Protein AF-A0AAW3K0B7-F1 (afdb_monomer_lite)

Radius of gyration: 24.86 Å; chains: 1; bounding box: 40×78×76 Å

Secondary structure (DSSP, 8-state):
--------------------------EEEEEEES--STTT--TT--EEEEEE-SSSEEEEEEEE-SSEEEEEEEEEEEETTTEEEEEEEEEEEEEEEE-TT-TT-GGGEEEEEEEEEEEE-TT-HHHHHHHHHHHHTS-HHHHTT--

Foldseek 3Di:
DDDDDDDDDDDPPPPPPPPPVPPWDKDWLDKDWQDPPPVRHDPQIWMWTWIATPAFIKIWTWDDFQFWIKIKIWGWAADPPGDIDTDWIKIWIKGFDFDPPPRRDPVRGDDIGTPDMDTDDSPDPVVVVVVVVSVVVDDPVSNVSGD

Sequence (147 aa):
MNWTVYPSLMLALLGFGLYSPAYAKAYILQSINNLDEAEFRSSEGNEFKLIKLNRGCRIQARYYLEMENRVFNYTFLHQPPMKQKLLHATQKTFRYHYKDREEGSLAAVTDVYQHSSEVYKVSDLDVQNEFKKYTALFPIAYLKQCN

Structure (mmCIF, N/CA/C/O backbone):
data_AF-A0AAW3K0B7-F1
#
_entry.id   AF-A0AAW3K0B7-F1
#
loop_
_atom_site.group_PDB
_atom_site.id
_atom_site.type_symbol
_atom_site.label_atom_id
_atom_site.label_alt_id
_atom_site.label_comp_id
_atom_site.label_asym_id
_atom_site.label_entity_id
_atom_site.label_seq_id
_atom_site.pdbx_PDB_ins_code
_atom_site.Cartn_x
_atom_site.Cartn_y
_atom_site.Cartn_z
_atom_site.occupancy
_atom_site.B_iso_or_equiv
_atom_site.auth_seq_id
_atom_site.auth_comp_id
_atom_site.auth_asym_id
_atom_site.auth_atom_id
_atom_site.pdbx_PDB_model_num
ATOM 1 N N . MET A 1 1 ? 12.299 -64.300 54.295 1.00 35.81 1 MET A N 1
ATOM 2 C CA . MET A 1 1 ? 11.070 -64.799 53.637 1.00 35.81 1 MET A CA 1
ATOM 3 C C . MET A 1 1 ? 10.108 -63.628 53.553 1.00 35.81 1 MET A C 1
ATOM 5 O O . MET A 1 1 ? 9.884 -63.019 54.580 1.00 35.81 1 MET A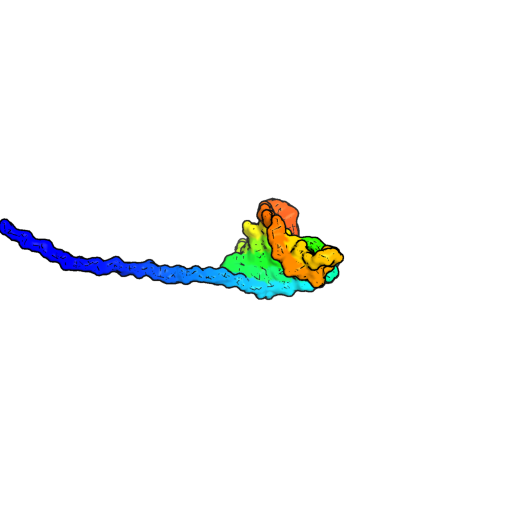 O 1
ATOM 9 N N . ASN A 1 2 ? 9.546 -63.204 52.434 1.00 39.41 2 ASN A N 1
ATOM 10 C CA . ASN A 1 2 ? 9.736 -63.522 51.030 1.00 39.41 2 ASN A CA 1
ATOM 11 C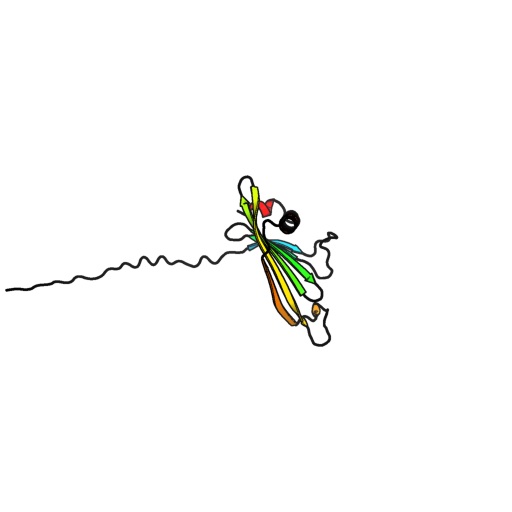 C . ASN A 1 2 ? 9.351 -62.237 50.280 1.00 39.41 2 ASN A C 1
ATOM 13 O O . ASN A 1 2 ? 8.429 -61.536 50.688 1.00 39.41 2 ASN A O 1
ATOM 17 N N . TRP A 1 3 ? 10.076 -61.936 49.212 1.00 41.44 3 TRP A N 1
ATOM 18 C CA . TRP A 1 3 ? 9.738 -60.889 48.258 1.00 41.44 3 TRP A CA 1
ATOM 19 C C . TRP A 1 3 ? 8.444 -61.248 47.523 1.00 41.44 3 TRP A C 1
ATOM 21 O O . TRP A 1 3 ? 8.190 -62.427 47.303 1.00 41.44 3 TRP A O 1
ATOM 31 N N . THR A 1 4 ? 7.682 -60.254 47.071 1.00 43.62 4 THR A N 1
ATOM 32 C CA . THR A 1 4 ? 7.117 -60.247 45.709 1.00 43.62 4 THR A CA 1
ATOM 33 C C . THR A 1 4 ? 6.652 -58.840 45.346 1.00 43.62 4 THR A C 1
ATOM 35 O O . THR A 1 4 ? 5.649 -58.321 45.823 1.00 43.62 4 THR A O 1
ATOM 38 N N . VAL A 1 5 ? 7.455 -58.230 44.482 1.00 49.97 5 VAL A N 1
ATOM 39 C CA . VAL A 1 5 ? 7.083 -57.147 43.577 1.00 49.97 5 VAL A CA 1
ATOM 40 C C . VAL A 1 5 ? 6.120 -57.729 42.542 1.00 49.97 5 VAL A C 1
ATOM 42 O O . VAL A 1 5 ? 6.404 -58.801 42.011 1.00 49.97 5 VAL A O 1
ATOM 45 N N . TYR A 1 6 ? 5.054 -57.006 42.196 1.00 55.47 6 TYR A N 1
ATOM 46 C CA . TYR A 1 6 ? 4.414 -57.170 40.891 1.00 55.47 6 TYR A CA 1
ATOM 47 C C . TYR A 1 6 ? 4.248 -55.820 40.178 1.00 55.47 6 TYR A C 1
ATOM 49 O O . TYR A 1 6 ? 3.827 -54.846 40.805 1.00 55.47 6 TYR A O 1
ATOM 57 N N . PRO A 1 7 ? 4.604 -55.758 38.882 1.00 53.81 7 PRO A N 1
ATOM 58 C CA . PRO A 1 7 ? 4.551 -54.565 38.051 1.00 53.81 7 PRO A CA 1
ATOM 59 C C . PRO A 1 7 ? 3.203 -54.471 37.323 1.00 53.81 7 PRO A C 1
ATOM 61 O O . PRO A 1 7 ? 2.628 -55.487 36.945 1.00 53.81 7 PRO A O 1
ATOM 64 N N . SER A 1 8 ? 2.718 -53.262 37.052 1.00 50.50 8 SER A N 1
ATOM 65 C CA . SER A 1 8 ? 1.780 -53.024 35.945 1.00 50.50 8 SER A CA 1
ATOM 66 C C . SER A 1 8 ? 1.814 -51.536 35.601 1.00 50.50 8 SER A C 1
ATOM 68 O O . SER A 1 8 ? 1.431 -50.692 36.401 1.00 50.50 8 SER A O 1
ATOM 70 N N . LEU A 1 9 ? 2.642 -51.180 34.626 1.00 47.59 9 LEU A N 1
ATOM 71 C CA . LEU A 1 9 ? 2.266 -50.939 33.231 1.00 47.59 9 LEU A CA 1
ATOM 72 C C . LEU A 1 9 ? 1.736 -49.512 33.023 1.00 47.59 9 LEU A C 1
ATOM 74 O O . LEU A 1 9 ? 0.572 -49.192 33.239 1.00 47.59 9 LEU A O 1
ATOM 78 N N . MET A 1 10 ? 2.681 -48.673 32.600 1.00 53.78 10 MET A N 1
ATOM 79 C CA . MET A 1 10 ? 2.524 -47.480 31.773 1.00 53.78 10 MET A CA 1
ATOM 80 C C . MET A 1 10 ? 1.164 -47.359 31.074 1.00 53.78 10 MET A C 1
ATOM 82 O O . MET A 1 10 ? 0.837 -48.187 30.230 1.00 53.78 10 MET A O 1
ATOM 86 N N . LEU A 1 11 ? 0.475 -46.238 31.287 1.00 50.69 11 LEU A N 1
ATOM 87 C CA . LEU A 1 11 ? -0.319 -45.616 30.230 1.00 50.69 11 LEU A CA 1
ATOM 88 C C . LEU A 1 11 ? -0.194 -44.092 30.343 1.00 50.69 11 LEU A C 1
ATOM 90 O O . LEU A 1 11 ? -1.079 -43.380 30.811 1.00 50.69 11 LEU A O 1
ATOM 94 N N . ALA A 1 12 ? 0.966 -43.592 29.915 1.00 55.47 12 ALA A N 1
ATOM 95 C CA . ALA A 1 12 ? 1.115 -42.208 29.500 1.00 55.47 12 ALA A CA 1
ATOM 96 C C . ALA A 1 12 ? 0.266 -42.011 28.234 1.00 55.47 12 ALA A C 1
ATOM 98 O O . ALA A 1 12 ? 0.739 -42.206 27.115 1.00 55.47 12 ALA A O 1
ATOM 99 N N . LEU A 1 13 ? -1.014 -41.674 28.402 1.00 53.72 13 LEU A N 1
ATOM 100 C CA . LEU A 1 13 ? -1.853 -41.227 27.296 1.00 53.72 13 LEU A CA 1
ATOM 101 C C . LEU A 1 13 ? -1.486 -39.783 26.967 1.00 53.72 13 LEU A C 1
ATOM 103 O O . LEU A 1 13 ? -2.019 -38.814 27.499 1.00 53.72 13 LEU A O 1
ATOM 107 N N . LEU A 1 14 ? -0.490 -39.719 26.091 1.00 57.31 14 LEU A N 1
ATOM 108 C CA . LEU A 1 14 ? -0.178 -38.694 25.111 1.00 57.31 14 LEU A CA 1
ATOM 109 C C . LEU A 1 14 ? -1.425 -37.911 24.675 1.00 57.31 14 LEU A C 1
ATOM 111 O O . LEU A 1 14 ? -2.031 -38.186 23.643 1.00 57.31 14 LEU A O 1
ATOM 115 N N . GLY A 1 15 ? -1.761 -36.867 25.426 1.00 49.06 15 GLY A N 1
ATOM 116 C CA . GLY A 1 15 ? -2.572 -35.755 24.947 1.00 49.06 15 GLY A CA 1
ATOM 117 C C . GLY A 1 15 ? -1.740 -34.847 24.045 1.00 49.06 15 GLY A C 1
ATOM 118 O O . GLY A 1 15 ? -1.668 -33.646 24.288 1.00 49.06 15 GLY A O 1
ATOM 119 N N . PHE A 1 16 ? -1.082 -35.403 23.021 1.00 52.56 16 PHE A N 1
ATOM 120 C CA . PHE A 1 16 ? -0.605 -34.597 21.903 1.00 52.56 16 PHE A CA 1
ATOM 121 C C . PHE A 1 16 ? -1.840 -34.194 21.105 1.00 52.56 16 PHE A C 1
ATOM 123 O O . PHE A 1 16 ? -2.202 -34.819 20.110 1.00 52.56 16 PHE A O 1
ATOM 130 N N . GLY A 1 17 ? -2.518 -33.152 21.592 1.00 51.44 17 GLY A N 1
ATOM 131 C CA . GLY A 1 17 ? -3.420 -32.377 20.766 1.00 51.44 17 GLY A CA 1
ATOM 132 C C . GLY A 1 17 ? -2.654 -32.044 19.497 1.00 51.44 17 GLY A C 1
ATOM 133 O O . GLY A 1 17 ? -1.594 -31.420 19.555 1.00 51.44 17 GLY A O 1
ATOM 134 N N . LEU A 1 18 ? -3.151 -32.551 18.372 1.00 49.84 18 LEU A N 1
ATOM 135 C CA . LEU A 1 18 ? -2.682 -32.208 17.044 1.00 49.84 18 LEU A CA 1
ATOM 136 C C . LEU A 1 18 ? -2.842 -30.693 16.900 1.00 49.84 18 LEU A C 1
ATOM 138 O O . LEU A 1 18 ? -3.882 -30.204 16.460 1.00 49.84 18 LEU A O 1
ATOM 142 N N . TYR A 1 19 ? -1.820 -29.940 17.304 1.00 53.97 19 TYR A N 1
ATOM 143 C CA . TYR A 1 19 ? -1.643 -28.556 16.912 1.00 53.97 19 TYR A CA 1
ATOM 144 C C . TYR A 1 19 ? -1.375 -28.591 15.415 1.00 53.97 19 TYR A C 1
ATOM 146 O O . TYR A 1 19 ? -0.237 -28.582 14.956 1.00 53.97 19 TYR A O 1
ATOM 154 N N . SER A 1 20 ? -2.455 -28.684 14.644 1.00 50.16 20 SER A N 1
ATOM 155 C CA . SER A 1 20 ? -2.415 -28.309 13.245 1.00 50.16 20 SER A CA 1
ATOM 156 C C . SER A 1 20 ? -1.965 -26.851 13.243 1.00 50.16 20 SER A C 1
ATOM 158 O O . SER A 1 20 ? -2.651 -26.026 13.859 1.00 50.16 20 SER A O 1
ATOM 160 N N . PRO A 1 21 ? -0.818 -26.500 12.635 1.00 51.69 21 PRO A N 1
ATOM 161 C CA . PRO A 1 21 ? -0.480 -25.103 12.463 1.00 51.69 21 PRO A CA 1
ATOM 162 C C . PRO A 1 21 ? -1.607 -24.515 11.621 1.00 51.69 21 PRO A C 1
ATOM 164 O O . PRO A 1 21 ? -1.757 -24.856 10.448 1.00 51.69 21 PRO A O 1
ATOM 167 N N . ALA A 1 22 ? -2.468 -23.709 12.244 1.00 56.00 22 ALA A N 1
ATOM 168 C CA . ALA A 1 22 ? -3.531 -23.012 11.545 1.00 56.00 22 ALA A CA 1
ATOM 169 C C . ALA A 1 22 ? -2.848 -22.090 10.536 1.00 56.00 22 ALA A C 1
ATOM 171 O O . ALA A 1 22 ? -2.344 -21.024 10.893 1.00 56.00 22 ALA A O 1
ATOM 172 N N . TYR A 1 23 ? -2.755 -22.557 9.291 1.00 54.12 23 TYR A N 1
ATOM 173 C CA . TYR A 1 23 ? -2.138 -21.822 8.204 1.00 54.12 23 TYR A CA 1
ATOM 174 C C . TYR A 1 23 ? -2.848 -20.473 8.128 1.00 54.12 23 TYR A C 1
ATOM 176 O O . TYR A 1 23 ? -4.073 -20.420 7.993 1.00 54.12 23 TYR A O 1
ATOM 184 N N . ALA A 1 24 ? -2.104 -19.386 8.334 1.00 58.66 24 ALA A N 1
ATOM 185 C CA . ALA A 1 24 ? -2.690 -18.059 8.407 1.00 58.66 24 ALA A CA 1
ATOM 186 C C . ALA A 1 24 ? -3.365 -17.739 7.070 1.00 58.66 24 ALA A C 1
ATOM 188 O O . ALA A 1 24 ? -2.694 -17.567 6.052 1.00 58.66 24 ALA A O 1
ATOM 189 N N . LYS A 1 25 ? -4.701 -17.703 7.061 1.00 73.19 25 LYS A N 1
ATOM 190 C CA . LYS A 1 25 ? -5.483 -17.515 5.842 1.00 73.19 25 LYS A CA 1
ATOM 191 C C . LYS A 1 25 ? -5.514 -16.024 5.534 1.00 73.19 25 LYS A C 1
ATOM 193 O O . LYS A 1 25 ? -6.370 -15.294 6.023 1.00 73.19 25 LYS A O 1
ATOM 198 N N . ALA A 1 26 ? -4.545 -15.571 4.748 1.00 86.06 26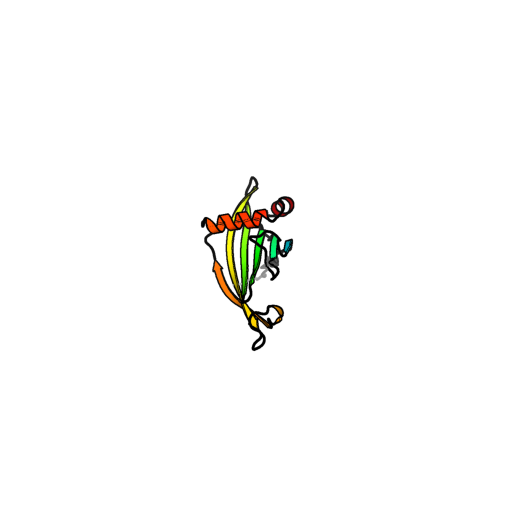 ALA A N 1
ATOM 199 C CA . ALA A 1 26 ? -4.592 -14.249 4.146 1.00 86.06 26 ALA A CA 1
ATOM 200 C C . ALA A 1 26 ? -5.487 -14.299 2.902 1.00 86.06 26 ALA A C 1
ATOM 202 O O . ALA A 1 26 ? -5.272 -15.138 2.028 1.00 86.06 26 ALA A O 1
ATOM 203 N N . TYR A 1 27 ? -6.478 -13.414 2.809 1.00 92.00 27 TYR A N 1
ATOM 204 C CA . TYR A 1 27 ? -7.299 -13.281 1.602 1.00 92.00 27 TYR A CA 1
ATOM 205 C C . TYR A 1 27 ? -7.443 -11.819 1.195 1.00 92.00 27 TYR A C 1
ATOM 207 O O . TYR A 1 27 ? -7.519 -10.930 2.040 1.00 92.00 27 TYR A O 1
ATOM 215 N N . ILE A 1 28 ? -7.447 -11.558 -0.110 1.00 95.81 28 ILE A N 1
ATOM 216 C CA . ILE A 1 28 ? -7.604 -10.205 -0.646 1.00 95.81 28 ILE A CA 1
ATOM 217 C C . ILE A 1 28 ? -9.090 -9.846 -0.569 1.00 95.81 28 ILE A C 1
ATOM 219 O O . ILE A 1 28 ? -9.922 -10.527 -1.160 1.00 95.81 28 ILE A O 1
ATOM 223 N N . LEU A 1 29 ? -9.414 -8.798 0.186 1.00 95.06 29 LEU A N 1
ATOM 224 C CA . LEU A 1 29 ? -10.757 -8.221 0.269 1.00 95.06 29 LEU A CA 1
ATOM 225 C C . LEU A 1 29 ? -11.052 -7.356 -0.953 1.00 95.06 29 LEU A C 1
ATOM 227 O O . LEU A 1 29 ? -12.149 -7.408 -1.497 1.00 95.06 29 LEU A O 1
ATOM 231 N N . GLN A 1 30 ? -10.064 -6.567 -1.372 1.00 96.06 30 GLN A N 1
ATOM 232 C CA . GLN A 1 30 ? -10.161 -5.694 -2.532 1.00 96.06 30 GLN A CA 1
ATOM 233 C C . GLN A 1 30 ? -8.767 -5.386 -3.080 1.00 96.06 30 GLN A C 1
ATOM 235 O O . GLN A 1 30 ? -7.805 -5.287 -2.316 1.00 96.06 30 GLN A O 1
ATOM 240 N N . SER A 1 31 ? -8.685 -5.208 -4.397 1.00 95.44 31 SER A N 1
ATOM 241 C CA . SER A 1 31 ? -7.514 -4.679 -5.096 1.00 95.44 31 SER A CA 1
ATOM 242 C C . SER A 1 31 ? -7.938 -3.488 -5.943 1.00 95.44 31 SER A C 1
ATOM 244 O O . SER A 1 31 ? -9.021 -3.504 -6.529 1.00 95.44 31 SER A O 1
ATOM 246 N N . ILE A 1 32 ? -7.089 -2.473 -6.007 1.00 93.69 32 ILE A N 1
ATOM 247 C CA . ILE A 1 32 ? -7.251 -1.288 -6.839 1.00 93.69 32 ILE A CA 1
ATOM 248 C C . ILE A 1 32 ? -5.951 -1.126 -7.617 1.00 93.69 32 ILE A C 1
ATOM 250 O O . ILE A 1 32 ? -4.878 -1.093 -7.018 1.00 93.69 32 ILE A O 1
ATOM 254 N N . ASN A 1 33 ? -6.054 -1.043 -8.938 1.00 91.06 33 ASN A N 1
ATOM 255 C CA . ASN A 1 33 ? -4.903 -0.918 -9.822 1.00 91.06 33 ASN A CA 1
ATOM 256 C C . ASN A 1 33 ? -4.942 0.439 -10.509 1.00 91.06 33 ASN A C 1
ATOM 258 O O . ASN A 1 33 ? -6.000 0.864 -10.965 1.00 91.06 33 ASN A O 1
ATOM 262 N N . ASN A 1 34 ? -3.774 1.065 -10.591 1.00 84.19 34 ASN A N 1
ATOM 263 C CA . ASN A 1 34 ? -3.500 2.306 -11.293 1.00 84.19 34 ASN A CA 1
ATOM 264 C C . ASN A 1 34 ? -4.558 3.396 -11.060 1.00 84.19 34 ASN A C 1
ATOM 266 O O . ASN A 1 34 ? -5.254 3.812 -11.985 1.00 84.19 34 ASN A O 1
ATOM 270 N N . LEU A 1 35 ? -4.700 3.817 -9.798 1.00 83.31 35 LEU A N 1
ATOM 271 C CA . LEU A 1 35 ? -5.580 4.924 -9.425 1.00 83.31 35 LEU A CA 1
ATOM 272 C C . LEU A 1 35 ? -5.264 6.163 -10.273 1.00 83.31 35 LEU A C 1
ATOM 274 O O . LEU A 1 35 ? -4.127 6.626 -10.293 1.00 83.31 35 LEU A O 1
ATOM 278 N N . ASP A 1 36 ? -6.287 6.715 -10.927 1.00 73.81 36 ASP A N 1
ATOM 279 C CA . ASP A 1 36 ? -6.172 7.904 -11.790 1.00 73.81 36 ASP A CA 1
ATOM 280 C C . ASP A 1 36 ? -6.144 9.226 -10.992 1.00 73.81 36 ASP A C 1
ATOM 282 O O . ASP A 1 36 ? -6.232 10.326 -11.533 1.00 73.81 36 ASP A O 1
ATOM 286 N N . GLU A 1 37 ? -6.015 9.140 -9.669 1.00 76.25 37 GLU A N 1
ATOM 287 C CA . GLU A 1 37 ? -5.776 10.299 -8.816 1.00 76.25 37 GLU A CA 1
ATOM 288 C C . GLU A 1 37 ? -4.338 10.797 -9.012 1.00 76.25 37 GLU A C 1
ATOM 290 O O . GLU A 1 37 ? -3.391 10.011 -8.984 1.00 76.25 37 GLU A O 1
ATOM 295 N N . ALA A 1 38 ? -4.158 12.113 -9.172 1.00 67.25 38 ALA A N 1
ATOM 296 C CA . ALA A 1 38 ? -2.873 12.728 -9.529 1.00 67.25 38 ALA A CA 1
ATOM 297 C C . ALA A 1 38 ? -1.703 12.330 -8.608 1.00 67.25 38 ALA A C 1
ATOM 299 O O . ALA A 1 38 ? -0.564 12.260 -9.055 1.00 67.25 38 ALA A O 1
ATOM 300 N N . GLU A 1 39 ? -1.984 12.045 -7.337 1.00 74.25 39 GLU A N 1
ATOM 301 C CA . GLU A 1 39 ? -0.982 11.655 -6.342 1.00 74.25 39 GLU A CA 1
ATOM 302 C C . GLU A 1 39 ? -0.556 10.175 -6.434 1.00 74.25 39 GLU A C 1
ATOM 304 O O . GLU A 1 39 ? 0.489 9.797 -5.908 1.00 74.25 39 GLU A O 1
ATOM 309 N N . PHE A 1 40 ? -1.351 9.327 -7.092 1.00 75.75 40 PHE A N 1
ATOM 310 C CA . PHE A 1 40 ? -1.112 7.883 -7.222 1.00 75.75 40 PHE A CA 1
ATOM 311 C C . PHE A 1 40 ? -0.902 7.418 -8.659 1.00 75.75 40 PHE A C 1
ATOM 313 O O . PHE A 1 40 ? -0.548 6.253 -8.877 1.00 75.75 40 PHE A O 1
ATOM 320 N N . ARG A 1 41 ? -1.123 8.309 -9.626 1.00 68.88 41 ARG A N 1
ATOM 321 C CA . ARG A 1 41 ? -1.007 8.022 -11.047 1.00 68.88 41 ARG A CA 1
ATOM 322 C C . ARG A 1 41 ? 0.418 7.602 -11.389 1.00 68.88 41 ARG A C 1
ATOM 324 O O . ARG A 1 41 ? 1.382 8.292 -11.070 1.00 68.88 41 ARG A O 1
ATOM 331 N N . SER A 1 42 ? 0.537 6.473 -12.074 1.00 71.00 42 SER A N 1
ATOM 332 C CA . SER A 1 42 ? 1.805 5.982 -12.604 1.00 71.00 42 SER A CA 1
ATOM 333 C C . SER A 1 42 ? 1.590 5.380 -13.988 1.00 71.00 42 SER A C 1
ATOM 335 O O . SER A 1 42 ? 0.538 4.807 -14.273 1.00 71.00 42 SER A O 1
ATOM 337 N N . SER A 1 43 ? 2.586 5.502 -14.864 1.00 67.19 43 SER A N 1
ATOM 338 C CA . SER A 1 43 ? 2.641 4.725 -16.109 1.00 67.19 43 SER A CA 1
ATOM 339 C C . SER A 1 43 ? 2.853 3.233 -15.840 1.00 67.19 43 SER A C 1
ATOM 341 O O . SER A 1 43 ? 2.464 2.404 -16.655 1.00 67.19 43 SER A O 1
ATOM 343 N N . GLU A 1 44 ? 3.399 2.896 -14.671 1.00 72.88 44 GLU A N 1
ATOM 344 C CA . GLU A 1 44 ? 3.888 1.560 -14.323 1.00 72.88 44 GLU A CA 1
ATOM 345 C C . GLU A 1 44 ? 2.861 0.701 -13.560 1.00 72.88 44 GLU A C 1
ATOM 347 O O . GLU A 1 44 ? 3.152 -0.428 -13.173 1.00 72.88 44 GLU A O 1
ATOM 352 N N . GLY A 1 45 ? 1.648 1.219 -13.325 1.00 81.81 45 GLY A N 1
ATOM 353 C CA . GLY A 1 45 ? 0.536 0.430 -12.785 1.00 81.81 45 GLY A CA 1
ATOM 354 C C . GLY A 1 45 ? 0.626 0.122 -11.286 1.00 81.81 45 GLY A C 1
ATOM 355 O O . GLY A 1 45 ? 0.618 -1.040 -10.884 1.00 81.81 45 GLY A O 1
ATOM 356 N N . ASN A 1 46 ? 0.658 1.162 -10.445 1.00 91.31 46 ASN A N 1
ATOM 357 C CA . ASN A 1 46 ? 0.625 1.023 -8.982 1.00 91.31 46 ASN A CA 1
ATOM 358 C C . ASN A 1 46 ? -0.552 0.153 -8.504 1.00 91.31 46 ASN A C 1
ATOM 360 O O . ASN A 1 46 ? -1.635 0.175 -9.087 1.00 91.31 46 ASN A O 1
ATOM 364 N N . GLU A 1 47 ? -0.366 -0.575 -7.408 1.00 94.31 47 GLU A N 1
ATOM 365 C CA . GLU A 1 47 ? -1.354 -1.520 -6.887 1.00 94.31 47 GLU A CA 1
ATOM 366 C C . GLU A 1 47 ? -1.615 -1.282 -5.398 1.00 94.31 47 GLU A C 1
ATOM 368 O O . GLU A 1 47 ? -0.691 -1.182 -4.591 1.00 94.31 47 GLU A O 1
ATOM 373 N N . PHE A 1 48 ? -2.889 -1.266 -5.013 1.00 95.81 48 PHE A N 1
ATOM 374 C CA . PHE A 1 48 ? -3.333 -1.120 -3.632 1.00 95.81 48 PHE A CA 1
ATOM 375 C C . PHE A 1 48 ? -4.242 -2.286 -3.262 1.00 95.81 48 PHE A C 1
ATOM 377 O O . PHE A 1 48 ? -5.266 -2.520 -3.898 1.00 95.81 48 PHE A O 1
ATOM 384 N N . LYS A 1 49 ? -3.894 -3.021 -2.208 1.00 97.75 49 LYS A N 1
ATOM 385 C CA . LYS A 1 49 ? -4.641 -4.192 -1.741 1.00 97.75 49 LYS A CA 1
ATOM 386 C C . LYS A 1 49 ? -5.063 -4.031 -0.296 1.00 97.75 49 LYS A C 1
ATOM 388 O O . LYS A 1 49 ? -4.231 -3.748 0.563 1.00 97.75 49 LYS A O 1
ATOM 393 N N . LEU A 1 50 ? -6.324 -4.334 -0.015 1.00 97.56 50 LEU A N 1
ATOM 394 C CA . LEU A 1 50 ? -6.799 -4.607 1.334 1.00 97.56 50 LEU A CA 1
ATOM 395 C C . LEU A 1 50 ? -6.846 -6.121 1.524 1.00 97.56 50 LEU A C 1
ATOM 397 O O . LEU A 1 50 ? -7.542 -6.834 0.805 1.00 97.56 50 LEU A O 1
ATOM 401 N N . ILE A 1 51 ? -6.086 -6.619 2.490 1.00 97.50 51 ILE A N 1
ATOM 402 C CA . ILE A 1 51 ? -5.883 -8.045 2.729 1.00 97.50 51 ILE A CA 1
ATOM 403 C C . ILE A 1 51 ? -6.396 -8.363 4.128 1.00 97.50 51 ILE A C 1
ATOM 405 O O . ILE A 1 51 ? -5.896 -7.816 5.111 1.00 97.50 51 ILE A O 1
ATOM 409 N N . LYS A 1 52 ? -7.365 -9.268 4.246 1.00 95.75 52 LYS A N 1
ATOM 410 C CA . LYS A 1 52 ? -7.767 -9.805 5.543 1.00 95.75 52 LYS A CA 1
ATOM 411 C C . LYS A 1 52 ? -6.680 -10.732 6.071 1.00 95.75 52 LYS A C 1
ATOM 413 O O . LYS A 1 52 ? -6.179 -11.589 5.345 1.00 95.75 52 LYS A O 1
ATOM 418 N N . LEU A 1 53 ? -6.362 -10.576 7.352 1.00 94.12 53 LEU A N 1
ATOM 419 C CA . LEU A 1 53 ? -5.508 -11.487 8.108 1.00 94.12 53 LEU A CA 1
ATOM 420 C C . LEU A 1 53 ? -6.345 -12.247 9.147 1.00 94.12 53 LEU A C 1
ATOM 422 O O . LEU A 1 53 ? -7.486 -11.881 9.422 1.00 94.12 53 LEU A O 1
ATOM 426 N N . ASN A 1 54 ? -5.750 -13.250 9.802 1.00 88.94 54 ASN A N 1
ATOM 427 C CA . ASN A 1 54 ? -6.386 -13.945 10.933 1.00 88.94 54 ASN A CA 1
ATOM 428 C C . ASN A 1 54 ? -6.875 -12.976 12.026 1.00 88.94 54 ASN A C 1
ATOM 430 O O . ASN A 1 54 ? -7.865 -13.252 12.696 1.00 88.94 54 ASN A O 1
ATOM 434 N N . ARG A 1 55 ? -6.155 -11.865 12.224 1.00 87.62 55 ARG A N 1
ATOM 435 C CA . ARG A 1 55 ? -6.520 -10.775 13.132 1.00 87.62 55 ARG A CA 1
ATOM 436 C C . ARG A 1 55 ? -6.313 -9.451 12.413 1.00 87.62 55 ARG A C 1
ATOM 438 O O . ARG A 1 55 ? -5.189 -9.156 12.005 1.00 87.62 55 ARG A O 1
ATOM 445 N N . GLY A 1 56 ? -7.380 -8.675 12.258 1.00 93.44 56 GLY A N 1
ATOM 446 C CA . GLY A 1 56 ? -7.332 -7.402 11.554 1.00 93.44 56 GLY A CA 1
ATOM 447 C C . GLY A 1 56 ? -7.152 -7.546 10.041 1.00 93.44 56 GLY A C 1
ATOM 448 O O . GLY A 1 56 ? -7.620 -8.507 9.424 1.00 93.44 56 GLY A O 1
ATOM 449 N N . CYS A 1 57 ? -6.492 -6.562 9.445 1.00 96.44 57 CYS A N 1
ATOM 450 C CA . CYS A 1 57 ? -6.211 -6.448 8.020 1.00 96.44 57 CYS A CA 1
ATOM 451 C C . CYS A 1 57 ? -4.809 -5.889 7.783 1.00 96.44 57 CYS A C 1
ATOM 453 O O . CYS A 1 57 ? -4.175 -5.327 8.675 1.00 96.44 57 CYS A O 1
ATOM 455 N N . ARG A 1 58 ? -4.353 -6.003 6.539 1.00 97.62 58 ARG A N 1
ATOM 456 C CA . ARG A 1 58 ? -3.183 -5.318 6.008 1.00 97.62 58 ARG A CA 1
ATOM 457 C C . ARG A 1 58 ? -3.569 -4.558 4.753 1.00 97.62 58 ARG A C 1
ATOM 459 O O . ARG A 1 58 ? -4.101 -5.157 3.823 1.00 97.62 58 ARG A O 1
ATOM 466 N N . ILE A 1 59 ? -3.248 -3.275 4.715 1.00 97.88 59 ILE A N 1
ATOM 467 C CA . ILE A 1 59 ? -3.169 -2.530 3.463 1.00 97.88 59 ILE A CA 1
ATOM 468 C C . ILE A 1 59 ? -1.771 -2.728 2.894 1.00 97.88 59 ILE A C 1
ATOM 470 O O . ILE A 1 59 ? -0.788 -2.572 3.617 1.00 97.88 59 ILE A O 1
ATOM 474 N N . GLN A 1 60 ? -1.691 -3.088 1.620 1.00 98.12 60 GLN A N 1
ATOM 475 C CA . GLN A 1 60 ? -0.455 -3.139 0.857 1.00 98.12 60 GLN A CA 1
ATOM 476 C C . GLN A 1 60 ? -0.540 -2.123 -0.277 1.00 98.12 60 GLN A C 1
ATOM 478 O O . GLN A 1 60 ? -1.418 -2.250 -1.124 1.00 98.12 60 GLN A O 1
ATOM 483 N N . ALA A 1 61 ? 0.363 -1.148 -0.293 1.00 96.50 61 ALA A N 1
ATOM 484 C CA . ALA A 1 61 ? 0.549 -0.234 -1.413 1.00 96.50 61 ALA A CA 1
ATOM 485 C C . ALA A 1 61 ? 1.856 -0.600 -2.114 1.00 96.50 61 ALA A C 1
ATOM 487 O O . ALA A 1 61 ? 2.913 -0.650 -1.483 1.00 96.50 61 ALA A O 1
ATOM 488 N N . ARG A 1 62 ? 1.782 -0.907 -3.403 1.00 95.94 62 ARG A N 1
ATOM 489 C CA . ARG A 1 62 ? 2.921 -1.267 -4.236 1.00 95.94 62 ARG A CA 1
ATOM 490 C C . ARG A 1 62 ? 3.070 -0.233 -5.336 1.00 95.94 62 ARG A C 1
ATOM 492 O O . ARG A 1 62 ? 2.173 -0.057 -6.156 1.00 95.94 62 ARG A O 1
ATOM 499 N N . TYR A 1 63 ? 4.234 0.393 -5.359 1.00 93.06 63 TYR A N 1
ATOM 500 C CA . TYR A 1 63 ? 4.629 1.323 -6.400 1.00 93.06 63 TYR A CA 1
ATOM 501 C C . TYR A 1 63 ? 5.651 0.654 -7.293 1.00 93.06 63 TYR A C 1
ATOM 503 O O . TYR A 1 63 ? 6.664 0.166 -6.792 1.00 93.06 63 TYR A O 1
ATOM 511 N N . TYR A 1 64 ? 5.379 0.638 -8.590 1.00 90.25 64 TYR A N 1
ATOM 512 C CA . TYR A 1 64 ? 6.336 0.218 -9.600 1.00 90.25 64 TYR A CA 1
ATOM 513 C C . TYR A 1 64 ? 7.029 1.479 -10.111 1.00 90.25 64 TYR A C 1
ATOM 515 O O . TYR A 1 64 ? 6.377 2.408 -10.581 1.00 90.25 64 TYR A O 1
ATOM 523 N N . LEU A 1 65 ? 8.340 1.549 -9.912 1.00 88.69 65 LEU A N 1
ATOM 524 C CA . LEU A 1 65 ? 9.199 2.626 -10.390 1.00 88.69 65 LEU A CA 1
ATOM 525 C C . LEU A 1 65 ? 10.133 2.053 -11.448 1.00 88.69 65 LEU A C 1
ATOM 527 O O . LEU A 1 65 ? 10.253 0.838 -11.562 1.00 88.69 65 LEU A O 1
ATOM 531 N N . GLU A 1 66 ? 10.834 2.922 -12.169 1.00 85.88 66 GLU A N 1
ATOM 532 C CA . GLU A 1 66 ? 11.743 2.518 -13.242 1.00 85.88 66 GLU A CA 1
ATOM 533 C C . GLU A 1 66 ? 12.737 1.442 -12.789 1.00 85.88 66 GLU A C 1
ATOM 535 O O . GLU A 1 66 ? 12.848 0.436 -13.473 1.00 85.88 66 GLU A O 1
ATOM 540 N N . MET A 1 67 ? 13.373 1.618 -11.617 1.00 89.06 67 MET A N 1
ATOM 541 C CA . MET A 1 67 ? 14.500 0.801 -11.121 1.00 89.06 67 MET A CA 1
ATOM 542 C C . MET A 1 67 ? 14.171 -0.145 -9.955 1.00 89.06 67 MET A C 1
ATOM 544 O O . MET A 1 67 ? 14.980 -0.996 -9.572 1.00 89.06 67 MET A O 1
ATOM 548 N N . GLU A 1 68 ? 13.004 0.022 -9.341 1.00 92.19 68 GLU A N 1
ATOM 549 C CA . GLU A 1 68 ? 12.600 -0.735 -8.159 1.00 92.19 68 GLU A CA 1
ATOM 550 C C . GLU A 1 68 ? 11.078 -0.777 -8.018 1.00 92.19 68 GLU A C 1
ATOM 552 O O . GLU A 1 68 ? 10.362 0.042 -8.588 1.00 92.19 68 GLU A O 1
ATOM 557 N N . ASN A 1 69 ? 10.560 -1.696 -7.206 1.00 93.06 69 ASN A N 1
ATOM 558 C CA . ASN A 1 69 ? 9.255 -1.501 -6.589 1.00 93.06 69 ASN A CA 1
ATOM 559 C C . ASN A 1 69 ? 9.382 -1.294 -5.088 1.00 93.06 69 ASN A C 1
ATOM 561 O O . ASN A 1 69 ? 10.194 -1.920 -4.401 1.00 93.06 69 ASN A O 1
ATOM 565 N N . ARG A 1 70 ? 8.522 -0.416 -4.579 1.00 95.62 70 ARG A N 1
ATOM 566 C CA . ARG A 1 70 ? 8.371 -0.157 -3.150 1.00 95.62 70 ARG A CA 1
ATOM 567 C C . ARG A 1 70 ? 7.051 -0.731 -2.688 1.00 95.62 70 ARG A C 1
ATOM 569 O O . ARG A 1 70 ? 6.008 -0.442 -3.266 1.00 95.62 70 ARG A O 1
ATOM 576 N N . VAL A 1 71 ? 7.102 -1.549 -1.646 1.00 97.38 71 VAL A N 1
ATOM 577 C CA . VAL A 1 71 ? 5.933 -2.183 -1.043 1.00 97.38 71 VAL A CA 1
ATOM 578 C C . VAL A 1 71 ? 5.787 -1.681 0.380 1.00 97.38 71 VAL A C 1
ATOM 580 O O . VAL A 1 71 ? 6.540 -2.078 1.270 1.00 97.38 71 VAL A O 1
ATOM 583 N N . PHE A 1 72 ? 4.775 -0.855 0.594 1.00 97.88 72 PHE A N 1
ATOM 584 C CA . PHE A 1 72 ? 4.360 -0.395 1.905 1.00 97.88 72 PHE A CA 1
ATOM 585 C C . PHE A 1 72 ? 3.290 -1.331 2.450 1.00 97.88 72 PHE A C 1
ATOM 587 O O . PHE A 1 72 ? 2.359 -1.707 1.738 1.00 97.88 72 PHE A O 1
ATOM 594 N N . ASN A 1 73 ? 3.416 -1.731 3.710 1.00 98.19 73 ASN A N 1
ATOM 595 C CA . ASN A 1 73 ? 2.434 -2.573 4.380 1.00 98.19 73 ASN A CA 1
ATOM 596 C C . ASN A 1 73 ? 2.021 -1.948 5.707 1.00 98.19 73 ASN A C 1
ATOM 598 O O . ASN A 1 73 ? 2.879 -1.745 6.563 1.00 98.19 73 ASN A O 1
ATOM 602 N N . TYR A 1 74 ? 0.717 -1.764 5.909 1.00 98.19 74 TYR A N 1
ATOM 603 C CA . TYR A 1 74 ? 0.120 -1.254 7.144 1.00 98.19 74 TYR A CA 1
ATOM 604 C C . TYR A 1 74 ? -0.835 -2.301 7.698 1.00 98.19 74 TYR A C 1
ATOM 606 O O . TYR A 1 74 ? -1.917 -2.520 7.152 1.00 98.19 74 TYR A O 1
ATOM 614 N N . THR A 1 75 ? -0.433 -2.970 8.772 1.00 97.75 75 THR A N 1
ATOM 615 C CA . THR A 1 75 ? -1.264 -3.948 9.477 1.00 97.75 75 THR A CA 1
ATOM 616 C C . THR A 1 75 ? -2.019 -3.254 10.600 1.00 97.75 75 THR A C 1
ATOM 618 O O . THR A 1 75 ? -1.410 -2.620 11.463 1.00 97.75 75 THR A O 1
ATOM 621 N N . PHE A 1 76 ? -3.337 -3.402 10.625 1.00 96.31 76 PHE A N 1
ATOM 622 C CA . PHE A 1 76 ? -4.224 -2.729 11.568 1.00 96.31 76 PHE A CA 1
ATOM 623 C C . PHE A 1 76 ? -5.387 -3.633 11.974 1.00 96.31 76 PHE A C 1
ATOM 625 O O . PHE A 1 76 ? -5.682 -4.627 11.315 1.00 96.31 76 PHE A O 1
ATOM 632 N N . LEU A 1 77 ? -6.068 -3.276 13.057 1.00 93.19 77 LEU A N 1
ATOM 633 C CA . LEU A 1 77 ? -7.332 -3.893 13.464 1.00 93.19 77 LEU A CA 1
ATOM 634 C C . LEU A 1 77 ? -8.364 -2.823 13.809 1.00 93.19 77 LEU A C 1
ATOM 636 O O . LEU A 1 77 ? -8.010 -1.670 14.077 1.00 93.19 77 LEU A O 1
ATOM 640 N N . HIS A 1 78 ? -9.636 -3.205 13.832 1.00 89.44 78 HIS A N 1
ATOM 641 C CA . HIS A 1 78 ? -10.682 -2.383 14.421 1.00 89.44 78 HIS A CA 1
ATOM 642 C C . HIS A 1 78 ? -10.753 -2.569 15.936 1.00 89.44 78 HIS A C 1
ATOM 644 O O . HIS A 1 78 ? -10.896 -3.675 16.447 1.00 89.44 78 HIS A O 1
ATOM 650 N N . GLN A 1 79 ? -10.702 -1.455 16.661 1.00 81.62 79 GLN A N 1
ATOM 651 C CA . GLN A 1 79 ? -11.087 -1.373 18.062 1.00 81.62 79 GLN A CA 1
ATOM 652 C C . GLN A 1 79 ? -12.505 -0.803 18.165 1.00 81.62 79 GLN A C 1
ATOM 654 O O . GLN A 1 79 ? -12.852 0.104 17.404 1.00 81.62 79 GLN A O 1
ATOM 659 N N . PRO A 1 80 ? -13.343 -1.273 19.100 1.00 75.69 80 PRO A N 1
ATOM 660 C CA . PRO A 1 80 ? -14.618 -0.623 19.384 1.00 75.69 80 PRO A CA 1
ATOM 661 C C . PRO A 1 80 ? -14.410 0.861 19.759 1.00 75.69 80 PRO A C 1
ATOM 663 O O . PRO A 1 80 ? -13.458 1.154 20.487 1.00 75.69 80 PRO A O 1
ATOM 666 N N . PRO A 1 81 ? -15.254 1.805 19.296 1.00 72.88 81 PRO A N 1
ATOM 667 C CA . PRO A 1 81 ? -16.421 1.644 18.424 1.00 72.88 81 PRO A CA 1
ATOM 668 C C . PRO A 1 81 ? -16.096 1.899 16.928 1.00 72.88 81 PRO A C 1
ATOM 670 O O . PRO A 1 81 ? -16.572 2.863 16.345 1.00 72.88 81 PRO A O 1
ATOM 673 N N . MET A 1 82 ? -15.304 1.027 16.289 1.00 71.19 82 MET A N 1
ATOM 674 C CA . MET A 1 82 ? -14.778 1.153 14.908 1.00 71.19 82 MET A CA 1
ATOM 675 C C . MET A 1 82 ? -13.656 2.188 14.713 1.00 71.19 82 MET A C 1
ATOM 677 O O . MET A 1 82 ? -13.538 2.815 13.662 1.00 71.19 82 MET A O 1
ATOM 681 N N . LYS A 1 83 ? -12.768 2.329 15.698 1.00 84.62 83 LYS A N 1
ATOM 682 C CA . LYS A 1 83 ? -11.501 3.041 15.517 1.00 84.62 83 LYS A CA 1
ATOM 683 C C . LYS A 1 83 ? -10.440 2.087 14.974 1.00 84.62 83 LYS A C 1
ATOM 685 O O . LYS A 1 83 ? -10.178 1.044 15.566 1.00 84.62 83 LYS A O 1
ATOM 690 N N . GLN A 1 84 ? -9.797 2.446 13.871 1.00 89.94 84 GLN A N 1
ATOM 691 C CA . GLN A 1 84 ? -8.660 1.689 13.350 1.00 89.94 84 GLN A CA 1
ATOM 692 C C . GLN A 1 84 ? -7.426 1.940 14.216 1.00 89.94 84 GLN A C 1
ATOM 694 O O . GLN A 1 84 ? -7.066 3.087 14.485 1.00 89.94 84 GLN A O 1
ATOM 699 N N . LYS A 1 85 ? -6.773 0.861 14.646 1.00 92.81 85 LYS A N 1
ATOM 700 C CA . LYS A 1 85 ? -5.488 0.912 15.339 1.00 92.81 85 LYS A CA 1
ATOM 701 C C . LYS A 1 85 ? -4.420 0.291 14.454 1.00 92.81 85 LYS A C 1
ATOM 703 O O . LYS A 1 85 ? -4.435 -0.920 14.232 1.00 92.81 85 LYS A O 1
ATOM 708 N N . LEU A 1 86 ? -3.486 1.120 13.995 1.00 96.12 86 LEU A N 1
ATOM 709 C CA . LEU A 1 86 ? -2.277 0.669 13.316 1.00 96.12 86 LEU A CA 1
ATOM 710 C C . LEU A 1 86 ? -1.394 -0.105 14.305 1.00 96.12 86 LEU A C 1
ATOM 712 O O . LEU A 1 86 ? -1.125 0.364 15.412 1.00 96.12 86 LEU A O 1
ATOM 716 N N . LEU A 1 87 ? -0.978 -1.307 13.914 1.00 96.00 87 LEU A N 1
ATOM 717 C CA . LEU A 1 87 ? -0.166 -2.212 14.732 1.00 96.00 87 LEU A CA 1
ATOM 718 C C . LEU A 1 87 ? 1.265 -2.304 14.218 1.00 96.00 87 LEU A C 1
ATOM 720 O O . LEU A 1 87 ? 2.199 -2.412 15.006 1.00 96.00 87 LEU A O 1
ATOM 724 N N . HIS A 1 88 ? 1.428 -2.291 12.897 1.00 97.25 88 HIS A N 1
ATOM 725 C CA . HIS A 1 88 ? 2.719 -2.463 12.254 1.00 97.25 88 HIS A CA 1
ATOM 726 C C . HIS A 1 88 ? 2.730 -1.767 10.899 1.00 97.25 88 HIS A C 1
ATOM 728 O O . HIS A 1 88 ? 1.753 -1.857 10.156 1.00 97.25 88 HIS A O 1
ATOM 734 N N . ALA A 1 89 ? 3.840 -1.111 10.581 1.00 98.31 89 ALA A N 1
ATOM 735 C CA . ALA A 1 89 ? 4.067 -0.465 9.301 1.00 98.31 89 ALA A CA 1
ATOM 736 C C . ALA A 1 89 ? 5.471 -0.817 8.801 1.00 98.31 89 ALA A C 1
ATOM 738 O O . ALA A 1 89 ? 6.428 -0.791 9.576 1.00 98.31 89 ALA A O 1
ATOM 739 N N . THR A 1 90 ? 5.591 -1.185 7.528 1.00 98.31 90 THR A N 1
ATOM 740 C CA . THR A 1 90 ? 6.882 -1.510 6.900 1.00 98.31 90 THR A CA 1
ATOM 741 C C . THR A 1 90 ? 6.949 -0.985 5.484 1.00 98.31 90 THR A C 1
ATOM 743 O O . THR A 1 90 ? 5.928 -0.956 4.797 1.00 98.31 90 THR A O 1
ATOM 746 N N . GLN A 1 91 ? 8.161 -0.681 5.036 1.00 98.00 91 GLN A N 1
ATOM 747 C CA . GLN A 1 91 ? 8.492 -0.537 3.626 1.00 98.00 91 GLN A CA 1
ATOM 748 C C . GLN A 1 91 ? 9.486 -1.627 3.247 1.00 98.00 91 GLN A C 1
ATOM 750 O O . GLN A 1 91 ? 10.449 -1.898 3.963 1.00 98.00 91 GLN A O 1
ATOM 755 N N . LYS A 1 92 ? 9.266 -2.244 2.094 1.00 98.19 92 LYS A N 1
ATOM 756 C CA . LYS A 1 92 ? 10.257 -3.082 1.431 1.00 98.19 92 LYS A CA 1
ATOM 757 C C . LYS A 1 92 ? 10.579 -2.491 0.077 1.00 98.19 92 LYS A C 1
ATOM 759 O O . LYS A 1 92 ? 9.662 -2.136 -0.659 1.00 98.19 92 LYS A O 1
ATOM 764 N N . THR A 1 93 ? 11.859 -2.441 -0.252 1.00 98.00 93 THR A N 1
ATOM 765 C CA . THR A 1 93 ? 12.317 -2.048 -1.581 1.00 98.00 93 THR A CA 1
ATOM 766 C C . THR A 1 93 ? 1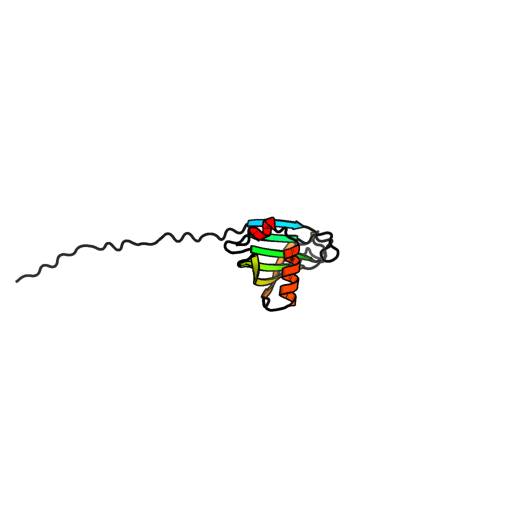2.866 -3.275 -2.281 1.00 98.00 93 THR A C 1
ATOM 768 O O . THR A 1 93 ? 13.742 -3.967 -1.752 1.00 98.00 93 THR A O 1
ATOM 771 N N . PHE A 1 94 ? 12.351 -3.539 -3.473 1.00 96.69 94 PHE A N 1
ATOM 772 C CA . PHE A 1 94 ? 12.818 -4.604 -4.339 1.00 96.69 94 PHE A CA 1
ATOM 773 C C . PHE A 1 94 ? 13.401 -3.994 -5.599 1.00 96.69 94 PHE A C 1
ATOM 775 O O . PHE A 1 94 ? 12.721 -3.226 -6.271 1.00 96.69 94 PHE A O 1
ATOM 782 N N . ARG A 1 95 ? 14.647 -4.329 -5.912 1.00 95.69 95 ARG A N 1
ATOM 783 C CA . ARG A 1 95 ? 15.315 -3.850 -7.120 1.00 95.69 95 ARG A CA 1
ATOM 784 C C . ARG A 1 95 ? 15.212 -4.880 -8.226 1.00 95.69 95 ARG A C 1
ATOM 786 O O . ARG A 1 95 ? 14.979 -6.064 -7.970 1.00 95.69 95 ARG A O 1
ATOM 793 N N . TYR A 1 96 ? 15.383 -4.395 -9.443 1.00 94.94 96 TYR A N 1
ATOM 794 C CA . TYR A 1 96 ? 15.286 -5.205 -10.640 1.00 94.94 96 TYR A CA 1
ATOM 795 C C . TYR A 1 96 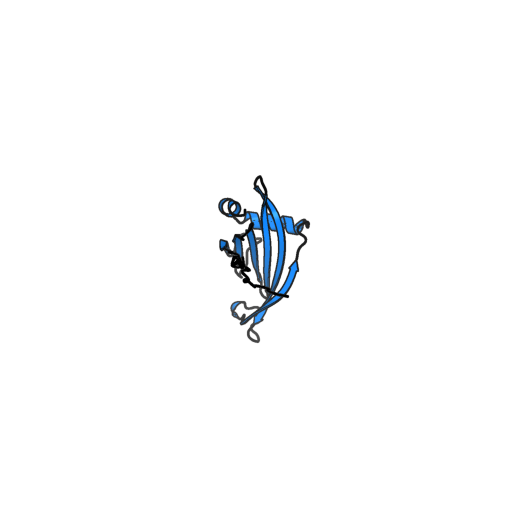? 16.658 -5.611 -11.156 1.00 94.94 96 TYR A C 1
ATOM 797 O O . TYR A 1 96 ? 17.603 -4.821 -11.163 1.00 94.94 96 TYR A O 1
ATOM 805 N N . HIS A 1 97 ? 16.738 -6.852 -11.615 1.00 95.38 97 HIS A N 1
ATOM 806 C CA . HIS A 1 97 ? 17.724 -7.262 -12.598 1.00 95.38 97 HIS A CA 1
ATOM 807 C C . HIS A 1 97 ? 17.112 -7.086 -13.985 1.00 95.38 97 HIS A C 1
ATOM 809 O O . HIS A 1 97 ? 15.954 -7.443 -14.199 1.00 95.38 97 HIS A O 1
ATOM 815 N N . TYR A 1 98 ? 17.888 -6.537 -14.913 1.00 93.94 98 TYR A N 1
ATOM 816 C CA . TYR A 1 98 ? 17.481 -6.346 -16.302 1.00 93.94 98 TYR A CA 1
ATOM 817 C C . TYR A 1 98 ? 18.276 -7.261 -17.212 1.00 93.94 98 TYR A C 1
ATOM 819 O O . TYR A 1 98 ? 19.313 -7.807 -16.828 1.00 93.94 98 TYR A O 1
ATOM 827 N N . LYS A 1 99 ? 17.798 -7.395 -18.444 1.00 94.38 99 LYS A N 1
ATOM 828 C CA . LYS A 1 99 ? 18.652 -7.819 -19.548 1.00 94.38 99 LYS A CA 1
ATOM 829 C C . LYS A 1 99 ? 19.749 -6.780 -19.776 1.00 94.38 99 LYS A C 1
ATOM 831 O O . LYS A 1 99 ? 19.519 -5.580 -19.618 1.00 94.38 99 LYS A O 1
ATOM 836 N N . ASP A 1 100 ? 20.923 -7.254 -20.174 1.00 92.50 100 ASP A N 1
ATOM 837 C CA . ASP A 1 100 ? 22.073 -6.400 -20.457 1.00 92.50 100 ASP A CA 1
ATOM 838 C C . ASP A 1 100 ? 21.703 -5.280 -21.442 1.00 92.50 100 ASP A C 1
ATOM 840 O O . ASP A 1 100 ? 21.202 -5.551 -22.534 1.00 92.50 100 ASP A O 1
ATOM 844 N N . ARG A 1 101 ? 22.020 -4.029 -21.075 1.00 89.56 101 ARG A N 1
ATOM 845 C CA . ARG A 1 101 ? 21.773 -2.803 -21.864 1.00 89.56 101 ARG A CA 1
ATOM 846 C C . ARG A 1 101 ? 20.302 -2.426 -22.060 1.00 89.56 101 ARG A C 1
ATOM 848 O O . ARG A 1 101 ? 20.010 -1.549 -22.872 1.00 89.56 101 ARG A O 1
ATOM 855 N N . GLU A 1 102 ? 19.390 -3.063 -21.337 1.00 90.06 102 GLU A N 1
ATOM 856 C CA . GLU A 1 102 ? 17.966 -2.720 -21.322 1.00 90.06 102 GLU A CA 1
ATOM 857 C C . GLU A 1 102 ? 17.529 -2.201 -19.935 1.00 90.06 102 GLU A C 1
ATOM 859 O O . GLU A 1 102 ? 16.362 -2.334 -19.555 1.00 90.06 102 GLU A O 1
ATOM 864 N N . GLU A 1 103 ? 18.456 -1.622 -19.153 1.00 88.00 103 GLU A N 1
ATOM 865 C CA . GLU A 1 103 ? 18.120 -1.010 -17.864 1.00 88.00 103 GLU A CA 1
ATOM 866 C C . GLU A 1 103 ? 17.071 0.102 -18.020 1.00 88.00 103 GLU A C 1
ATOM 868 O O . GLU A 1 103 ? 17.102 0.891 -18.964 1.00 88.00 103 GLU A O 1
ATOM 873 N N . GLY A 1 104 ? 16.133 0.153 -17.073 1.00 80.81 104 GLY A N 1
ATOM 874 C CA . GLY A 1 104 ? 15.058 1.148 -17.035 1.00 80.81 104 GLY A CA 1
ATOM 875 C C . GLY A 1 104 ? 13.767 0.740 -17.754 1.00 80.81 104 GLY A C 1
ATOM 876 O O . GLY A 1 104 ? 12.736 1.383 -17.590 1.00 80.81 104 GLY A O 1
ATOM 877 N N . SER A 1 105 ? 13.753 -0.378 -18.487 1.00 84.94 105 SER A N 1
ATOM 878 C CA . SER A 1 105 ? 12.517 -0.924 -19.062 1.00 84.94 105 SER A CA 1
ATOM 879 C C . SER A 1 105 ? 11.924 -2.016 -18.172 1.00 84.94 105 SER A C 1
ATOM 881 O O . SER A 1 105 ? 12.514 -3.089 -18.036 1.00 84.94 105 SER A O 1
ATOM 883 N N . LEU A 1 106 ? 10.719 -1.811 -17.617 1.00 81.44 106 LEU A N 1
ATOM 884 C CA . LEU A 1 106 ? 10.032 -2.868 -16.853 1.00 81.44 106 LEU A CA 1
ATOM 885 C C . LEU A 1 106 ? 9.784 -4.140 -17.683 1.00 81.44 106 LEU A C 1
ATOM 887 O O . LEU A 1 106 ? 9.770 -5.241 -17.135 1.00 81.44 106 LEU A O 1
ATOM 891 N N . ALA A 1 107 ? 9.645 -4.015 -19.006 1.00 86.19 107 ALA A N 1
ATOM 892 C CA . ALA A 1 107 ? 9.508 -5.159 -19.910 1.00 86.19 107 ALA A CA 1
ATOM 893 C C . ALA A 1 107 ? 10.802 -5.988 -20.048 1.00 86.19 107 ALA A C 1
ATOM 895 O O . ALA A 1 107 ? 10.757 -7.134 -20.501 1.00 86.19 107 ALA A O 1
ATOM 896 N N . ALA A 1 108 ? 11.947 -5.422 -19.664 1.00 91.62 108 ALA A N 1
ATOM 897 C CA . ALA A 1 108 ? 13.256 -6.064 -19.707 1.00 91.62 108 ALA A CA 1
ATOM 898 C C . ALA A 1 108 ? 13.702 -6.640 -18.354 1.00 91.62 108 ALA A C 1
ATOM 900 O O . ALA A 1 108 ? 14.811 -7.171 -18.254 1.00 91.62 108 ALA A O 1
ATOM 901 N N . VAL A 1 109 ? 12.857 -6.564 -17.320 1.00 91.94 109 VAL A N 1
ATOM 902 C CA . VAL A 1 109 ? 13.148 -7.133 -15.998 1.00 91.94 109 VAL A CA 1
ATOM 903 C C . VAL A 1 109 ? 13.211 -8.658 -16.090 1.00 91.94 109 VAL A C 1
ATOM 905 O O . VAL A 1 109 ? 12.281 -9.309 -16.566 1.00 91.94 109 VAL A O 1
ATOM 908 N N . THR A 1 110 ? 14.321 -9.230 -15.631 1.00 95.00 110 THR A N 1
ATOM 909 C CA . THR A 1 110 ? 14.588 -10.676 -15.625 1.00 95.00 110 THR A CA 1
ATOM 910 C C . THR A 1 110 ? 14.363 -11.301 -14.257 1.00 95.00 110 THR A C 1
ATOM 912 O O . THR A 1 110 ? 13.920 -12.445 -14.180 1.00 95.00 110 THR A O 1
ATOM 915 N N . ASP A 1 111 ? 14.642 -10.557 -13.188 1.00 94.25 111 ASP A N 1
ATOM 916 C CA . ASP A 1 111 ? 14.462 -11.006 -11.811 1.00 94.25 111 ASP A CA 1
ATOM 917 C C . ASP A 1 111 ? 14.260 -9.817 -10.857 1.00 94.25 111 ASP A C 1
ATOM 919 O O . ASP A 1 111 ? 14.557 -8.663 -11.181 1.00 94.25 111 ASP A O 1
ATOM 923 N N . VAL A 1 112 ? 13.736 -10.098 -9.665 1.00 94.25 112 VAL A N 1
ATOM 924 C CA . VAL A 1 112 ? 13.431 -9.113 -8.628 1.00 94.25 112 VAL A CA 1
ATOM 925 C C . VAL A 1 112 ? 13.977 -9.595 -7.289 1.00 94.25 112 VAL A C 1
ATOM 927 O O . VAL A 1 112 ? 13.565 -10.635 -6.779 1.00 94.25 112 VAL A O 1
ATOM 930 N N . TYR A 1 113 ? 14.827 -8.792 -6.649 1.00 95.00 113 TYR A N 1
ATOM 931 C CA . TYR A 1 113 ? 15.422 -9.136 -5.356 1.00 95.00 113 TYR A CA 1
ATOM 932 C C . TYR A 1 113 ? 15.097 -8.094 -4.288 1.00 95.00 113 TYR A C 1
ATOM 934 O O . TYR A 1 113 ? 15.007 -6.894 -4.554 1.00 95.00 113 TYR A O 1
ATOM 942 N N . GLN A 1 114 ? 14.915 -8.541 -3.042 1.00 97.25 114 GLN A N 1
ATOM 943 C CA . GLN A 1 114 ? 14.687 -7.627 -1.922 1.00 97.25 114 GLN A CA 1
ATOM 944 C C . GLN A 1 114 ? 16.001 -6.913 -1.587 1.00 97.25 114 GLN A C 1
ATOM 946 O O . GLN A 1 114 ? 16.936 -7.531 -1.086 1.00 97.25 114 GLN A O 1
ATOM 951 N N . HIS A 1 115 ? 16.060 -5.609 -1.843 1.00 97.38 115 HIS A N 1
ATOM 952 C CA . HIS A 1 115 ? 17.235 -4.789 -1.566 1.00 97.38 115 HIS A CA 1
ATOM 953 C C . HIS A 1 115 ? 17.259 -4.306 -0.114 1.00 97.38 115 HIS A C 1
ATOM 955 O O . HIS A 1 115 ? 18.304 -4.332 0.533 1.00 97.38 115 HIS A O 1
ATOM 961 N N . SER A 1 116 ? 16.108 -3.885 0.412 1.00 97.62 116 SER A N 1
ATOM 962 C CA . SER A 1 116 ? 16.001 -3.391 1.784 1.00 97.62 116 SER A CA 1
ATOM 963 C C . SER A 1 116 ? 14.622 -3.643 2.391 1.00 97.62 116 SER A C 1
ATOM 965 O O . SER A 1 116 ? 13.636 -3.916 1.700 1.00 97.62 116 SER A O 1
ATOM 967 N N . SER A 1 117 ? 14.570 -3.572 3.720 1.00 97.69 117 SER A N 1
ATOM 968 C CA . SER A 1 117 ? 13.342 -3.628 4.504 1.00 97.69 117 SER A CA 1
ATOM 969 C C . SER A 1 117 ? 13.482 -2.700 5.701 1.00 97.69 117 SER A C 1
ATOM 971 O O . SER A 1 117 ? 14.481 -2.753 6.413 1.00 97.69 117 SER A O 1
ATOM 973 N N . GLU A 1 118 ? 12.454 -1.907 5.949 1.00 97.69 118 GLU A N 1
ATOM 974 C CA . GLU A 1 118 ? 12.385 -0.965 7.057 1.00 97.69 118 GLU A CA 1
ATOM 975 C C . GLU A 1 118 ? 11.090 -1.176 7.844 1.00 97.69 118 GLU A C 1
ATOM 977 O O . GLU A 1 118 ? 10.044 -1.508 7.277 1.00 97.69 118 GLU A O 1
ATOM 982 N N . VAL A 1 119 ? 11.171 -1.004 9.164 1.00 98.19 119 VAL A N 1
ATOM 983 C CA . VAL A 1 119 ? 10.018 -1.018 10.067 1.00 98.19 119 VAL A CA 1
ATOM 984 C C . VAL A 1 119 ? 9.795 0.393 10.582 1.00 98.19 119 VAL A C 1
ATOM 986 O O . VAL A 1 119 ? 10.661 0.960 11.246 1.00 98.19 119 VAL A O 1
ATOM 989 N N . TYR A 1 120 ? 8.611 0.934 10.325 1.00 97.56 120 TYR A N 1
ATOM 990 C CA . TYR A 1 120 ? 8.253 2.275 10.753 1.00 97.56 120 TYR A CA 1
ATOM 991 C C . TYR A 1 120 ? 7.680 2.303 12.164 1.00 97.56 120 TYR A C 1
ATOM 993 O O . TYR A 1 120 ? 6.970 1.393 12.609 1.00 97.56 120 TYR A O 1
ATOM 1001 N N . LYS A 1 121 ? 7.950 3.404 12.870 1.00 97.38 121 LYS A N 1
ATOM 1002 C CA . LYS A 1 121 ? 7.339 3.680 14.169 1.00 97.38 121 LYS A CA 1
ATOM 1003 C C . LYS A 1 121 ? 5.883 4.070 13.949 1.00 97.38 121 LYS A C 1
ATOM 1005 O O . LYS A 1 121 ? 5.591 5.116 13.389 1.00 97.38 121 LYS A O 1
ATOM 1010 N N . VAL A 1 122 ? 4.955 3.263 14.454 1.00 96.56 122 VAL A N 1
ATOM 1011 C CA . VAL A 1 122 ? 3.513 3.528 14.296 1.00 96.56 122 VAL A CA 1
ATOM 1012 C C . VAL A 1 122 ? 3.043 4.805 14.996 1.00 96.56 122 VAL A C 1
ATOM 1014 O O . VAL A 1 122 ? 1.943 5.263 14.726 1.00 96.56 122 VAL A O 1
ATOM 1017 N N . SER A 1 123 ? 3.831 5.376 15.908 1.00 95.75 123 SER A N 1
ATOM 1018 C CA . SER A 1 123 ? 3.535 6.663 16.546 1.00 95.75 123 SER A CA 1
ATOM 1019 C C . SER A 1 123 ? 3.922 7.874 15.692 1.00 95.75 123 SER A C 1
ATOM 1021 O O . SER A 1 123 ? 3.593 8.991 16.077 1.00 95.75 123 SER A O 1
ATOM 1023 N N . ASP A 1 124 ? 4.652 7.669 14.594 1.00 97.50 124 ASP A N 1
ATOM 1024 C CA . ASP A 1 124 ? 5.063 8.734 13.685 1.00 97.50 124 ASP A CA 1
ATOM 1025 C C . ASP A 1 124 ? 3.841 9.339 12.975 1.00 97.50 124 ASP A C 1
ATOM 1027 O O . ASP A 1 124 ? 2.941 8.619 12.527 1.00 97.50 124 ASP A O 1
ATOM 1031 N N . LEU A 1 125 ? 3.790 10.671 12.914 1.00 96.75 125 LEU A N 1
ATOM 1032 C CA . LEU A 1 125 ? 2.665 11.400 12.344 1.00 96.75 125 LEU A CA 1
ATOM 1033 C C . LEU A 1 125 ? 2.546 11.164 10.836 1.00 96.75 125 LEU A C 1
ATOM 1035 O O . LEU A 1 125 ? 1.427 11.005 10.345 1.00 96.75 125 LEU A O 1
ATOM 1039 N N . ASP A 1 126 ? 3.666 11.073 10.121 1.00 96.19 126 ASP A N 1
ATOM 1040 C CA . ASP A 1 126 ? 3.663 10.883 8.670 1.00 96.19 126 ASP A CA 1
ATOM 1041 C C . ASP A 1 126 ? 3.157 9.483 8.319 1.00 96.19 126 ASP A C 1
ATOM 1043 O O . ASP A 1 126 ? 2.269 9.326 7.480 1.00 96.19 126 ASP A O 1
ATOM 1047 N N . VAL A 1 127 ? 3.592 8.473 9.077 1.00 96.69 127 VAL A N 1
ATOM 1048 C CA . VAL A 1 127 ? 3.112 7.085 8.958 1.00 96.69 127 VAL A CA 1
ATOM 1049 C C . VAL A 1 127 ? 1.609 6.993 9.239 1.00 96.69 127 VAL A C 1
ATOM 1051 O O . VAL A 1 127 ? 0.885 6.264 8.561 1.00 96.69 127 VAL A O 1
ATOM 1054 N N . GLN A 1 128 ? 1.112 7.731 10.235 1.00 96.75 128 GLN A N 1
ATOM 1055 C CA . GLN A 1 128 ? -0.318 7.782 10.554 1.00 96.75 128 GLN A CA 1
ATOM 1056 C C . GLN A 1 128 ? -1.136 8.478 9.461 1.00 96.75 128 GLN A C 1
ATOM 1058 O O . GLN A 1 128 ? -2.243 8.034 9.148 1.00 96.75 128 GLN A O 1
ATOM 1063 N N . ASN A 1 129 ? -0.618 9.564 8.889 1.00 96.19 129 ASN A N 1
ATOM 1064 C CA . ASN A 1 129 ? -1.282 10.296 7.814 1.00 96.19 129 ASN A CA 1
ATOM 1065 C C . ASN A 1 129 ? -1.347 9.460 6.537 1.00 96.19 129 ASN A C 1
ATOM 1067 O O . ASN A 1 129 ? -2.416 9.337 5.938 1.00 96.19 129 ASN A O 1
ATOM 1071 N N . GLU A 1 130 ? -0.246 8.808 6.175 1.00 95.50 130 GLU A N 1
ATOM 1072 C CA . GLU A 1 130 ? -0.191 7.914 5.026 1.00 95.50 130 GLU A CA 1
ATOM 1073 C C . GLU A 1 130 ? -1.104 6.690 5.215 1.00 95.50 130 GLU A C 1
ATOM 1075 O O . GLU A 1 130 ? -1.867 6.329 4.317 1.00 95.50 130 GLU A O 1
ATOM 1080 N N . PHE A 1 131 ? -1.130 6.101 6.416 1.00 96.69 131 PHE A N 1
ATOM 1081 C CA . PHE A 1 131 ? -2.076 5.033 6.742 1.00 96.69 131 PHE A CA 1
ATOM 1082 C C . PHE A 1 131 ? -3.533 5.474 6.541 1.00 96.69 131 PHE A C 1
ATOM 1084 O O . PHE A 1 131 ? -4.307 4.759 5.900 1.00 96.69 131 PHE A O 1
ATOM 1091 N N . LYS A 1 132 ? -3.925 6.653 7.045 1.00 95.31 132 LYS A N 1
ATOM 1092 C CA . LYS A 1 132 ? -5.284 7.192 6.846 1.00 95.31 132 LYS A CA 1
ATOM 1093 C C . LYS A 1 132 ? -5.596 7.386 5.367 1.00 95.31 132 LYS A C 1
ATOM 1095 O O . LYS A 1 132 ? -6.679 7.005 4.927 1.00 95.31 132 LYS A O 1
ATOM 1100 N N . LYS A 1 133 ? -4.637 7.927 4.613 1.00 94.50 133 LYS A N 1
ATOM 1101 C CA . LYS A 1 133 ? -4.746 8.148 3.173 1.00 94.50 133 LYS A CA 1
ATOM 1102 C C . LYS A 1 133 ? -5.015 6.843 2.427 1.00 94.50 133 LYS A C 1
ATOM 1104 O O . LYS A 1 133 ? -6.009 6.749 1.718 1.00 94.50 133 LYS A O 1
ATOM 1109 N N . TYR A 1 134 ? -4.207 5.803 2.645 1.00 95.25 134 TYR A N 1
ATOM 1110 C CA . TYR A 1 134 ? -4.449 4.515 1.990 1.00 95.25 134 TYR A CA 1
ATOM 1111 C C . TYR A 1 134 ? -5.728 3.836 2.465 1.00 95.25 134 TYR A C 1
ATOM 1113 O O . TYR A 1 134 ? -6.379 3.137 1.694 1.00 95.25 134 TYR A O 1
ATOM 1121 N N . THR A 1 135 ? -6.113 4.033 3.723 1.00 94.56 135 THR A N 1
ATOM 1122 C CA . THR A 1 135 ? -7.351 3.442 4.233 1.00 94.56 135 THR A CA 1
ATOM 1123 C C . THR A 1 135 ? -8.586 4.059 3.578 1.00 94.56 135 THR A C 1
ATOM 1125 O O . THR A 1 135 ? -9.552 3.342 3.328 1.00 94.56 135 THR A O 1
ATOM 1128 N N . ALA A 1 136 ? -8.537 5.349 3.234 1.00 93.81 136 ALA A N 1
ATOM 1129 C CA . ALA A 1 136 ? -9.614 6.049 2.537 1.00 93.81 136 ALA A CA 1
ATOM 1130 C C . ALA A 1 136 ? -9.874 5.526 1.111 1.00 93.81 136 ALA A C 1
ATOM 1132 O O . ALA A 1 136 ? -10.967 5.731 0.588 1.00 93.81 136 ALA A O 1
ATOM 1133 N N . LEU A 1 137 ? -8.921 4.801 0.511 1.00 94.06 137 LEU A N 1
ATOM 1134 C CA . LEU A 1 137 ? -9.085 4.182 -0.810 1.00 94.06 137 LEU A CA 1
ATOM 1135 C C . LEU A 1 137 ? -10.101 3.030 -0.808 1.00 94.06 137 LEU A C 1
ATOM 1137 O O . LEU A 1 137 ? -10.646 2.676 -1.853 1.00 94.06 137 LEU A O 1
ATOM 1141 N N . PHE A 1 138 ? -10.351 2.415 0.350 1.00 94.44 138 PHE A N 1
ATOM 1142 C CA . PHE A 1 138 ? -11.180 1.218 0.450 1.00 94.44 138 PHE A CA 1
ATOM 1143 C C . PHE A 1 138 ? -12.567 1.550 1.027 1.00 94.44 138 PHE A C 1
ATOM 1145 O O . PHE A 1 138 ? -12.667 2.134 2.108 1.00 94.44 138 PHE A O 1
ATOM 1152 N N . PRO A 1 139 ? -13.668 1.128 0.376 1.00 93.62 139 PRO A N 1
ATOM 1153 C CA . PRO A 1 139 ? -15.014 1.274 0.906 1.00 93.62 139 PRO A CA 1
ATOM 1154 C C . PRO A 1 139 ? -15.179 0.676 2.306 1.00 93.62 139 PRO A C 1
ATOM 1156 O O . PRO A 1 139 ? -14.702 -0.421 2.617 1.00 93.62 139 PRO A O 1
ATOM 1159 N N . ILE A 1 140 ? -15.984 1.356 3.126 1.00 91.44 140 ILE A N 1
ATOM 1160 C CA . ILE A 1 140 ? -16.295 0.963 4.509 1.00 91.44 140 ILE A CA 1
ATOM 1161 C C . ILE A 1 140 ? -16.813 -0.485 4.599 1.00 91.44 140 ILE A C 1
ATOM 1163 O O . ILE A 1 140 ? -16.544 -1.173 5.583 1.00 91.44 140 ILE A O 1
ATOM 1167 N N . ALA A 1 141 ? -17.531 -0.974 3.581 1.00 92.88 141 ALA A N 1
ATOM 1168 C CA . ALA A 1 141 ? -18.039 -2.347 3.532 1.00 92.88 141 ALA A CA 1
ATOM 1169 C C . ALA A 1 141 ? -16.925 -3.409 3.613 1.00 92.88 141 ALA A C 1
ATOM 1171 O O . ALA A 1 141 ? -17.101 -4.432 4.277 1.00 92.88 141 ALA A O 1
ATOM 1172 N N . TYR A 1 142 ? -15.765 -3.154 3.000 1.00 93.62 142 TYR A N 1
ATOM 1173 C CA . TYR A 1 142 ? -14.607 -4.040 3.112 1.00 93.62 142 TYR A CA 1
ATOM 1174 C C . TYR A 1 142 ? -13.852 -3.811 4.421 1.00 93.62 142 TYR A C 1
ATOM 1176 O O . TYR A 1 142 ? -13.492 -4.773 5.095 1.00 93.62 142 TYR A O 1
ATOM 1184 N N . LEU A 1 143 ? -13.690 -2.552 4.842 1.00 92.00 143 LEU A N 1
ATOM 1185 C CA . LEU A 1 143 ? -13.010 -2.220 6.098 1.00 92.00 143 LEU A CA 1
ATOM 1186 C C . LEU A 1 143 ? -13.704 -2.836 7.320 1.00 92.00 143 LEU A C 1
ATOM 1188 O O . LEU A 1 143 ? -13.033 -3.304 8.233 1.00 92.00 143 LEU A O 1
ATOM 1192 N N . LYS A 1 144 ? -15.040 -2.922 7.338 1.00 90.12 144 LYS A N 1
ATOM 1193 C CA . LYS A 1 144 ? -15.808 -3.577 8.419 1.00 90.12 144 LYS A CA 1
ATOM 1194 C C . LYS A 1 144 ? -15.456 -5.053 8.629 1.00 90.12 144 LYS A C 1
ATOM 1196 O O . LYS A 1 144 ? -15.757 -5.599 9.686 1.00 90.12 144 LYS A O 1
ATOM 1201 N N . GLN A 1 145 ? -14.800 -5.692 7.664 1.00 90.00 145 GLN A N 1
ATOM 1202 C CA . GLN A 1 145 ? -14.340 -7.073 7.785 1.00 90.00 145 GLN 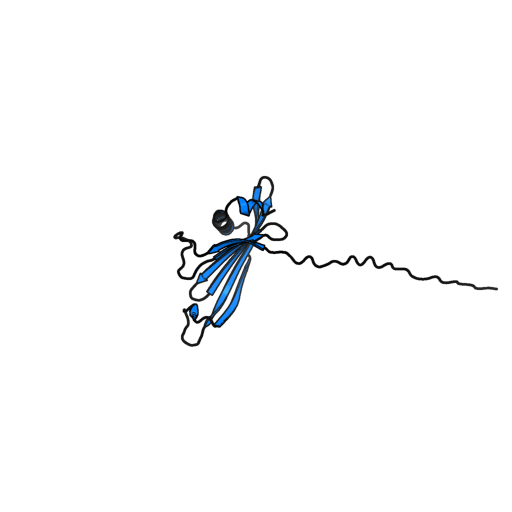A CA 1
ATOM 1203 C C . GLN A 1 145 ? -13.004 -7.174 8.548 1.00 90.00 145 GLN A C 1
ATOM 1205 O O . GLN A 1 145 ? -12.570 -8.275 8.872 1.00 90.00 145 GLN A O 1
ATOM 1210 N N . CYS A 1 146 ? -12.358 -6.056 8.903 1.00 89.25 146 CYS A N 1
ATOM 1211 C CA . CYS A 1 146 ? -11.032 -5.973 9.533 1.00 89.25 146 CYS A CA 1
ATOM 1212 C C . CYS A 1 146 ? -11.013 -6.117 11.069 1.00 89.25 146 CYS A C 1
ATOM 1214 O O . CYS A 1 146 ? -10.310 -5.376 11.760 1.00 89.25 146 CYS A O 1
ATOM 1216 N N . ASN A 1 147 ? -11.753 -7.098 11.592 1.00 82.56 147 ASN A N 1
ATOM 1217 C CA . ASN A 1 147 ? -11.784 -7.456 13.020 1.00 82.56 147 ASN A CA 1
ATOM 1218 C C . ASN A 1 147 ? -10.615 -8.352 13.456 1.00 82.56 147 ASN A C 1
ATOM 1220 O O . ASN A 1 147 ? -10.182 -9.205 12.642 1.00 82.56 147 ASN A O 1
#

pLDDT: mean 84.64, std 16.76, range [35.81, 98.31]